Protein AF-A0A8T7GF58-F1 (afdb_monomer)

Nearest PDB structures (foldseek):
  5x11-assembly4_H  TM=7.376E-01  e=1.619E-01  Bacillus spizizenii str. W23
  4eju-assembly1_A  TM=4.875E-01  e=9.370E-02  Staphylococcus epidermidis RP62A
  4zzl-assembly1_A  TM=4.418E-01  e=1.619E-01  Pseudomonas aeruginosa
  4eju-assembly1_B  TM=4.023E-01  e=1.270E-01  Staphylococcus epidermidis RP62A
  2o61-assembly1_A  TM=4.433E-01  e=1.841E+00  Homo sapiens

Structure (mmCIF, N/CA/C/O backbone):
data_AF-A0A8T7GF58-F1
#
_entry.id   AF-A0A8T7GF58-F1
#
loop_
_atom_site.group_PDB
_atom_site.id
_atom_site.type_symbol
_atom_site.label_atom_id
_atom_site.label_alt_id
_atom_site.label_comp_id
_atom_site.label_asym_id
_atom_site.label_entity_id
_atom_site.label_seq_id
_atom_site.pdbx_PDB_ins_code
_atom_site.Cartn_x
_atom_site.Cartn_y
_atom_site.Cartn_z
_atom_site.occupancy
_atom_site.B_iso_or_equiv
_atom_site.auth_seq_id
_atom_site.auth_comp_id
_atom_site.auth_asym_id
_atom_site.auth_atom_id
_atom_site.pdbx_PDB_model_num
ATOM 1 N N . MET A 1 1 ? 9.589 -34.394 9.263 1.00 39.12 1 MET A N 1
ATOM 2 C CA . MET A 1 1 ? 9.020 -33.797 8.039 1.00 39.12 1 MET A CA 1
ATOM 3 C C . MET A 1 1 ? 9.535 -32.373 7.993 1.00 39.12 1 MET A C 1
ATOM 5 O O . MET A 1 1 ? 9.200 -31.601 8.879 1.00 39.12 1 MET A O 1
ATOM 9 N N . ASN A 1 2 ? 10.465 -32.084 7.083 1.00 42.25 2 ASN A N 1
ATOM 10 C CA . ASN A 1 2 ? 11.009 -30.739 6.911 1.00 42.25 2 ASN A CA 1
ATOM 11 C C . ASN A 1 2 ? 9.931 -29.910 6.209 1.00 42.25 2 ASN A C 1
ATOM 13 O O . ASN A 1 2 ? 9.628 -30.179 5.048 1.00 42.25 2 ASN A O 1
ATOM 17 N N . HIS A 1 3 ? 9.329 -28.948 6.906 1.00 44.16 3 HIS A N 1
ATOM 18 C CA . HIS A 1 3 ? 8.578 -27.883 6.251 1.00 44.16 3 HIS A CA 1
ATOM 19 C C . HIS A 1 3 ? 9.612 -27.003 5.546 1.00 44.16 3 HIS A C 1
ATOM 21 O O . HIS A 1 3 ? 10.175 -26.095 6.152 1.00 44.16 3 HIS A O 1
ATOM 27 N N . GLY A 1 4 ? 9.952 -27.349 4.302 1.00 43.56 4 GLY A N 1
ATOM 28 C CA . GLY A 1 4 ? 10.732 -26.463 3.447 1.00 43.56 4 GLY A CA 1
ATOM 29 C C . GLY A 1 4 ? 9.977 -25.145 3.355 1.00 43.56 4 GLY A C 1
ATOM 30 O O . GLY A 1 4 ? 8.802 -25.153 2.992 1.00 43.56 4 GLY A O 1
ATOM 31 N N . ALA A 1 5 ? 10.614 -24.051 3.772 1.00 58.78 5 ALA A N 1
ATOM 32 C CA . ALA A 1 5 ? 10.031 -22.724 3.669 1.00 58.78 5 ALA A CA 1
ATOM 33 C C . ALA A 1 5 ? 9.594 -22.502 2.217 1.00 58.78 5 ALA A C 1
ATOM 35 O O . ALA A 1 5 ? 10.398 -22.666 1.295 1.00 58.78 5 ALA A O 1
ATOM 36 N N . GLU A 1 6 ? 8.312 -22.202 2.014 1.00 53.44 6 GLU A N 1
ATOM 37 C CA . GLU A 1 6 ? 7.808 -21.867 0.689 1.00 53.44 6 GLU A CA 1
ATOM 38 C C . GLU A 1 6 ? 8.578 -20.647 0.160 1.00 53.44 6 GLU A C 1
ATOM 40 O O . GLU A 1 6 ? 8.874 -19.725 0.931 1.00 53.44 6 GLU A O 1
ATOM 45 N N . PRO A 1 7 ? 8.948 -20.629 -1.131 1.00 57.88 7 PRO A N 1
ATOM 46 C CA . PRO A 1 7 ? 9.670 -19.506 -1.704 1.00 57.88 7 PRO A CA 1
ATOM 47 C C . PRO A 1 7 ? 8.849 -18.222 -1.551 1.00 57.88 7 PRO A C 1
ATOM 49 O O . PRO A 1 7 ? 7.690 -18.148 -1.962 1.00 57.88 7 PRO A O 1
ATOM 52 N N . ILE A 1 8 ? 9.463 -17.197 -0.957 1.00 65.00 8 ILE A N 1
ATOM 53 C CA . ILE A 1 8 ? 8.847 -15.877 -0.822 1.00 65.00 8 ILE A CA 1
ATOM 54 C C . ILE A 1 8 ? 8.687 -15.295 -2.229 1.00 65.00 8 ILE A C 1
ATOM 56 O O . ILE A 1 8 ? 9.667 -15.100 -2.945 1.00 65.00 8 ILE A O 1
ATOM 60 N N . THR A 1 9 ? 7.446 -15.024 -2.629 1.00 81.00 9 THR A N 1
ATOM 61 C CA . THR A 1 9 ? 7.154 -14.456 -3.951 1.00 81.00 9 THR A CA 1
ATOM 62 C C . THR A 1 9 ? 7.515 -12.969 -4.008 1.00 81.0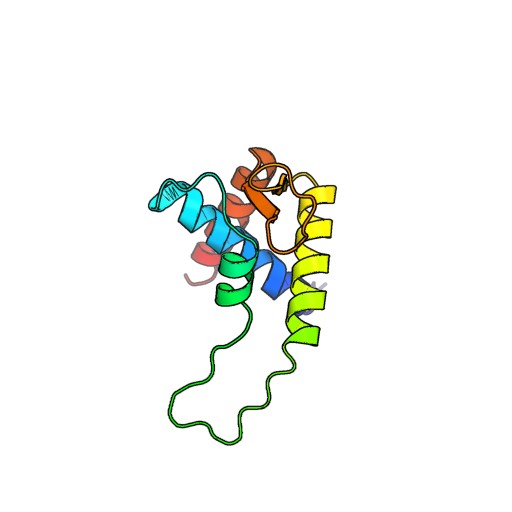0 9 THR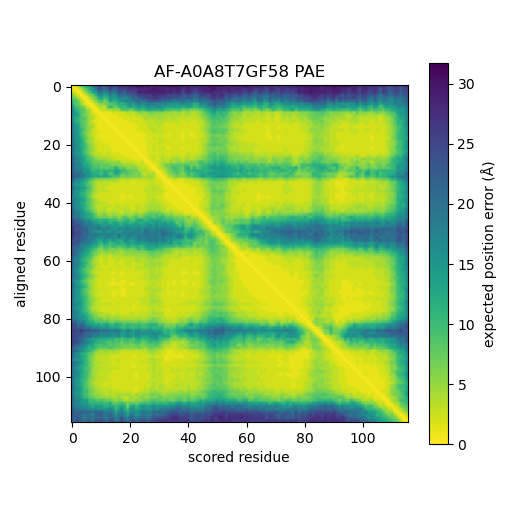 A C 1
ATOM 64 O O . THR A 1 9 ? 7.451 -12.270 -2.992 1.00 81.00 9 THR A O 1
ATOM 67 N N . GLU A 1 10 ? 7.818 -12.442 -5.200 1.00 79.00 10 GLU A N 1
ATOM 68 C CA . GLU A 1 10 ? 8.013 -10.994 -5.413 1.00 79.00 10 GLU A CA 1
ATOM 69 C C . GLU A 1 10 ? 6.817 -10.172 -4.904 1.00 79.00 10 GLU A C 1
ATOM 71 O O . GLU A 1 10 ? 6.994 -9.117 -4.294 1.00 79.00 10 GLU A O 1
ATOM 76 N N . ARG A 1 11 ? 5.595 -10.700 -5.065 1.00 82.75 11 ARG A N 1
ATOM 77 C CA . ARG A 1 11 ? 4.358 -10.099 -4.544 1.00 82.75 11 ARG A CA 1
ATOM 78 C C . ARG A 1 11 ? 4.363 -10.010 -3.017 1.00 82.75 11 ARG A C 1
ATOM 80 O O . ARG A 1 11 ? 3.987 -8.979 -2.464 1.00 82.75 11 ARG A O 1
ATOM 87 N N . THR A 1 12 ? 4.826 -11.050 -2.322 1.00 85.19 12 THR A N 1
ATOM 88 C CA . THR A 1 12 ? 4.955 -11.056 -0.855 1.00 85.19 12 THR A CA 1
ATOM 89 C C . THR A 1 12 ? 5.989 -10.034 -0.379 1.00 85.19 12 THR A C 1
ATOM 91 O O . THR A 1 12 ? 5.732 -9.304 0.579 1.00 85.19 12 THR A O 1
ATOM 94 N N . ILE A 1 13 ? 7.135 -9.936 -1.064 1.00 85.56 13 ILE A N 1
ATOM 95 C CA . ILE A 1 13 ? 8.169 -8.935 -0.757 1.00 85.56 13 ILE A CA 1
ATOM 96 C C . ILE A 1 13 ? 7.597 -7.524 -0.921 1.00 85.56 13 ILE A C 1
ATOM 98 O O . ILE A 1 13 ? 7.733 -6.694 -0.020 1.00 85.56 13 ILE A O 1
ATOM 102 N N . LEU A 1 14 ? 6.910 -7.269 -2.038 1.00 88.94 14 LEU A N 1
ATOM 103 C CA . LEU A 1 14 ? 6.290 -5.980 -2.329 1.00 88.94 14 LEU A CA 1
ATOM 104 C C . LEU A 1 14 ? 5.226 -5.608 -1.288 1.00 88.94 14 LEU A C 1
ATOM 106 O O . LEU A 1 14 ? 5.249 -4.500 -0.755 1.00 88.94 14 LEU A O 1
ATOM 110 N N . THR A 1 15 ? 4.349 -6.550 -0.942 1.00 90.50 15 THR A N 1
ATOM 111 C CA . THR A 1 15 ? 3.306 -6.368 0.079 1.00 90.50 15 THR A CA 1
ATOM 112 C C . THR A 1 15 ? 3.909 -5.965 1.423 1.00 90.50 15 THR A C 1
ATOM 114 O O . THR A 1 15 ? 3.501 -4.969 2.022 1.00 90.50 15 THR A O 1
ATOM 117 N N . ASN A 1 16 ? 4.935 -6.692 1.876 1.00 90.06 16 ASN A N 1
ATOM 118 C C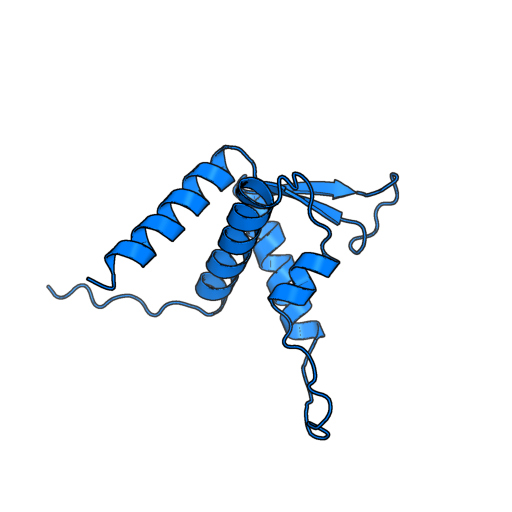A . ASN A 1 16 ? 5.618 -6.391 3.133 1.00 90.06 16 ASN A CA 1
ATOM 119 C C . ASN A 1 16 ? 6.304 -5.022 3.092 1.00 90.06 16 ASN A C 1
ATOM 121 O O . ASN A 1 16 ? 6.248 -4.279 4.072 1.00 90.06 16 ASN A O 1
ATOM 125 N N . LYS A 1 17 ? 6.935 -4.671 1.964 1.00 90.75 17 LYS A N 1
ATOM 126 C CA . LYS A 1 17 ? 7.595 -3.374 1.780 1.00 90.75 17 LYS A CA 1
ATOM 127 C C . LYS A 1 17 ? 6.592 -2.218 1.837 1.00 90.75 17 LYS A C 1
ATOM 129 O O . LYS A 1 17 ? 6.847 -1.238 2.531 1.00 90.75 17 LYS A O 1
ATOM 134 N N . ILE A 1 18 ? 5.447 -2.342 1.165 1.00 92.25 18 ILE A N 1
ATOM 135 C CA . ILE A 1 18 ? 4.376 -1.336 1.197 1.00 92.25 18 ILE A CA 1
ATOM 136 C C . ILE A 1 18 ? 3.852 -1.164 2.628 1.00 92.25 18 ILE A C 1
ATOM 138 O O . ILE A 1 18 ? 3.887 -0.054 3.155 1.00 92.25 18 ILE A O 1
ATOM 142 N N . LEU A 1 19 ? 3.444 -2.249 3.295 1.00 91.69 19 LEU A N 1
ATOM 143 C CA . LEU A 1 19 ? 2.881 -2.186 4.650 1.00 91.69 19 LEU A CA 1
ATOM 144 C C . LEU A 1 19 ? 3.855 -1.615 5.688 1.00 91.69 19 LEU A C 1
ATOM 146 O O . LEU A 1 19 ? 3.439 -0.874 6.575 1.00 91.69 19 LEU A O 1
ATOM 150 N N . ARG A 1 20 ? 5.150 -1.922 5.571 1.00 90.62 20 ARG A N 1
ATOM 151 C CA . ARG A 1 20 ? 6.188 -1.353 6.441 1.00 90.62 20 ARG A CA 1
ATOM 152 C C . ARG A 1 20 ? 6.359 0.145 6.248 1.00 90.62 20 ARG A C 1
ATOM 154 O O . ARG A 1 20 ? 6.436 0.869 7.235 1.00 90.62 20 ARG A O 1
ATOM 161 N N . ASN A 1 21 ? 6.385 0.616 5.003 1.00 92.31 21 ASN A N 1
ATOM 162 C CA . ASN A 1 21 ? 6.471 2.050 4.741 1.00 92.31 21 ASN A CA 1
ATOM 163 C C . ASN A 1 21 ? 5.231 2.782 5.258 1.00 92.31 21 ASN A C 1
ATOM 165 O O . ASN A 1 21 ? 5.371 3.818 5.899 1.00 92.31 21 ASN A O 1
ATOM 169 N N . PHE A 1 22 ? 4.038 2.215 5.069 1.00 91.94 22 PHE A N 1
ATOM 170 C CA . PHE A 1 22 ? 2.821 2.735 5.689 1.00 91.94 22 PHE A CA 1
ATOM 171 C C . PHE A 1 22 ? 2.936 2.806 7.216 1.00 91.94 22 PHE A C 1
ATOM 173 O O . PHE A 1 22 ? 2.681 3.856 7.797 1.00 91.94 22 PHE A O 1
ATOM 180 N N . LEU A 1 23 ? 3.368 1.720 7.868 1.00 89.94 23 LEU A N 1
ATOM 181 C CA . LEU A 1 23 ? 3.555 1.686 9.320 1.00 89.94 23 LEU A CA 1
ATOM 182 C C . LEU A 1 23 ? 4.516 2.787 9.778 1.00 89.94 23 LEU A C 1
ATOM 184 O O . LEU A 1 23 ? 4.189 3.538 10.695 1.00 89.94 23 LEU A O 1
ATOM 188 N N . TYR A 1 24 ? 5.669 2.916 9.122 1.00 88.44 24 TYR A N 1
ATOM 189 C CA . TYR A 1 24 ? 6.664 3.934 9.441 1.00 88.44 24 TYR A CA 1
ATOM 190 C C . TYR A 1 24 ? 6.100 5.349 9.263 1.00 88.44 24 TYR A C 1
ATOM 192 O O . TYR A 1 24 ? 6.149 6.154 10.189 1.00 88.44 24 TYR A O 1
ATOM 200 N N . LYS A 1 25 ? 5.482 5.643 8.114 1.00 86.94 25 LYS A N 1
ATOM 201 C CA . LYS A 1 25 ? 4.913 6.966 7.824 1.00 86.94 25 LYS A CA 1
ATOM 202 C C . LYS A 1 25 ? 3.784 7.350 8.775 1.00 86.94 25 LYS A C 1
ATOM 204 O O . LYS A 1 25 ? 3.707 8.500 9.195 1.00 86.94 25 LYS A O 1
ATOM 209 N N . THR A 1 26 ? 2.942 6.401 9.167 1.00 82.25 26 THR A N 1
ATOM 210 C CA . THR A 1 26 ? 1.838 6.681 10.089 1.00 82.25 26 THR A CA 1
ATOM 211 C C . THR A 1 26 ? 2.285 6.784 11.545 1.00 82.25 26 THR A C 1
ATOM 213 O O . THR A 1 26 ? 1.763 7.623 12.274 1.00 82.25 26 THR A O 1
ATOM 216 N N . THR A 1 27 ? 3.243 5.967 11.990 1.00 80.75 27 THR A N 1
ATOM 217 C CA . THR A 1 27 ? 3.646 5.922 13.411 1.00 80.75 27 THR A CA 1
ATOM 218 C C . THR A 1 27 ? 4.775 6.883 13.766 1.00 80.75 27 THR A C 1
ATOM 220 O O . THR A 1 27 ? 4.790 7.394 14.883 1.00 80.75 27 THR A O 1
ATOM 223 N N . ILE A 1 28 ? 5.699 7.138 12.836 1.00 75.69 28 ILE A N 1
ATOM 224 C CA . ILE A 1 28 ? 6.864 8.005 13.048 1.00 75.69 28 ILE A CA 1
ATOM 225 C C . ILE A 1 28 ? 6.595 9.409 12.513 1.00 75.69 28 ILE A C 1
ATOM 227 O O . ILE A 1 28 ? 6.726 10.377 13.258 1.00 75.69 28 ILE A O 1
ATOM 231 N N . ASP A 1 29 ? 6.158 9.521 11.255 1.00 76.31 29 ASP A N 1
ATOM 232 C CA . ASP A 1 29 ? 5.943 10.828 10.611 1.00 76.31 29 ASP A CA 1
ATOM 233 C C . ASP A 1 29 ? 4.547 11.412 10.908 1.00 76.31 29 ASP A C 1
ATOM 235 O O . ASP A 1 29 ? 4.266 12.560 10.568 1.00 76.31 29 ASP A O 1
ATOM 239 N N . GLY A 1 30 ? 3.655 10.635 11.539 1.00 74.75 30 GLY A N 1
ATOM 240 C CA . GLY A 1 30 ? 2.290 11.054 11.875 1.00 74.75 30 GLY A CA 1
ATOM 241 C C . GLY A 1 30 ? 1.368 11.242 10.663 1.00 74.75 30 GLY A C 1
ATOM 242 O O . GLY A 1 30 ? 0.306 11.852 10.792 1.00 74.75 30 GLY A O 1
ATOM 243 N N . LEU A 1 31 ? 1.754 10.736 9.487 1.00 77.88 31 LEU A N 1
ATOM 244 C CA . LEU A 1 31 ? 0.977 10.865 8.255 1.00 77.88 31 LEU A CA 1
ATOM 245 C C . LEU A 1 31 ? -0.153 9.831 8.214 1.00 77.88 31 LEU A C 1
ATOM 247 O O . LEU A 1 31 ? 0.078 8.619 8.206 1.00 77.88 31 LEU A O 1
ATOM 251 N N . SER A 1 32 ? -1.394 10.311 8.163 1.00 78.25 32 SER A N 1
ATOM 252 C CA . SER A 1 32 ? -2.587 9.460 8.089 1.00 78.25 32 SER A CA 1
ATOM 253 C C . SER A 1 32 ? -2.977 9.074 6.663 1.00 78.25 32 SER A C 1
ATOM 255 O O . SER A 1 32 ? -3.597 8.031 6.483 1.00 78.25 32 SER A O 1
ATOM 257 N N . ASN A 1 33 ? -2.598 9.881 5.669 1.00 89.06 33 ASN A N 1
ATOM 258 C CA . ASN A 1 33 ? -2.925 9.690 4.259 1.00 89.06 33 ASN A CA 1
ATOM 259 C C . ASN A 1 33 ? -1.653 9.795 3.414 1.00 89.06 33 ASN A C 1
ATOM 261 O O . ASN A 1 33 ? -0.836 10.688 3.639 1.00 89.06 33 ASN A O 1
ATOM 265 N N . ILE A 1 34 ? -1.492 8.883 2.459 1.00 91.44 34 ILE A N 1
ATOM 266 C CA . ILE A 1 34 ? -0.299 8.752 1.621 1.00 91.44 34 ILE A CA 1
ATOM 267 C C . ILE A 1 34 ? -0.732 8.683 0.162 1.00 91.44 34 ILE A C 1
ATOM 269 O O . ILE A 1 34 ? -1.544 7.836 -0.209 1.00 91.44 34 ILE A O 1
ATOM 273 N N . GLU A 1 35 ? -0.177 9.564 -0.660 1.00 91.81 35 GLU A N 1
ATOM 274 C CA . GLU A 1 35 ? -0.467 9.614 -2.092 1.00 91.81 35 GLU A CA 1
ATOM 275 C C . GLU A 1 35 ? 0.120 8.407 -2.825 1.00 91.81 35 GLU A C 1
ATOM 277 O O . GLU A 1 35 ? 1.240 7.966 -2.543 1.00 91.81 35 GLU A O 1
ATOM 282 N N . ILE A 1 36 ? -0.589 7.914 -3.841 1.00 91.12 36 ILE A N 1
ATOM 283 C CA . ILE A 1 36 ? -0.106 6.811 -4.678 1.00 91.12 36 ILE A CA 1
ATOM 284 C C . ILE A 1 36 ? 1.268 7.096 -5.298 1.00 91.12 36 ILE A C 1
ATOM 286 O O . ILE A 1 36 ? 2.103 6.197 -5.379 1.00 91.12 36 ILE A O 1
ATOM 290 N N . ASN A 1 37 ? 1.556 8.349 -5.657 1.00 89.00 37 ASN A N 1
ATOM 291 C CA . ASN A 1 37 ? 2.854 8.739 -6.207 1.00 89.00 37 ASN A CA 1
ATOM 292 C C . ASN A 1 37 ? 3.989 8.580 -5.184 1.00 89.00 37 ASN A C 1
ATOM 294 O O . ASN A 1 37 ? 5.075 8.123 -5.539 1.00 89.00 37 ASN A O 1
ATOM 298 N N . GLN A 1 38 ? 3.730 8.837 -3.898 1.00 90.06 38 GLN A N 1
ATOM 299 C CA . GLN A 1 38 ? 4.699 8.559 -2.834 1.00 90.06 38 GLN A CA 1
ATOM 300 C C . GLN A 1 38 ? 4.938 7.052 -2.678 1.00 90.06 38 GLN A C 1
ATOM 302 O O . GLN A 1 38 ? 6.080 6.624 -2.510 1.00 90.06 38 GLN A O 1
ATOM 307 N N . ILE A 1 39 ? 3.886 6.235 -2.798 1.00 91.75 39 ILE A N 1
ATOM 308 C CA . ILE A 1 39 ? 4.001 4.769 -2.755 1.00 91.75 39 ILE A CA 1
ATOM 309 C C . ILE A 1 39 ? 4.832 4.266 -3.942 1.00 91.75 39 ILE A C 1
ATOM 311 O O . ILE A 1 39 ? 5.744 3.457 -3.753 1.00 91.75 39 ILE A O 1
ATOM 315 N N . LYS A 1 40 ? 4.572 4.779 -5.154 1.00 90.31 40 LYS A N 1
ATOM 316 C CA . LYS A 1 40 ? 5.348 4.471 -6.366 1.00 90.31 40 LYS A CA 1
ATOM 317 C C . LYS A 1 40 ? 6.838 4.751 -6.147 1.00 90.31 40 LYS A C 1
ATOM 319 O O . LYS A 1 40 ? 7.657 3.879 -6.431 1.00 90.31 40 LYS A O 1
ATOM 324 N N . MET A 1 41 ? 7.192 5.890 -5.549 1.00 88.75 41 MET A N 1
ATOM 325 C CA . MET A 1 41 ? 8.590 6.249 -5.256 1.00 88.75 41 MET A CA 1
ATOM 326 C C . MET A 1 41 ? 9.309 5.277 -4.309 1.00 88.75 41 MET A C 1
ATOM 328 O O . MET A 1 41 ? 10.529 5.149 -4.378 1.00 88.75 41 MET A O 1
ATOM 332 N N . TRP A 1 42 ? 8.598 4.569 -3.428 1.00 89.06 42 TRP A N 1
ATOM 333 C CA . TRP A 1 42 ? 9.232 3.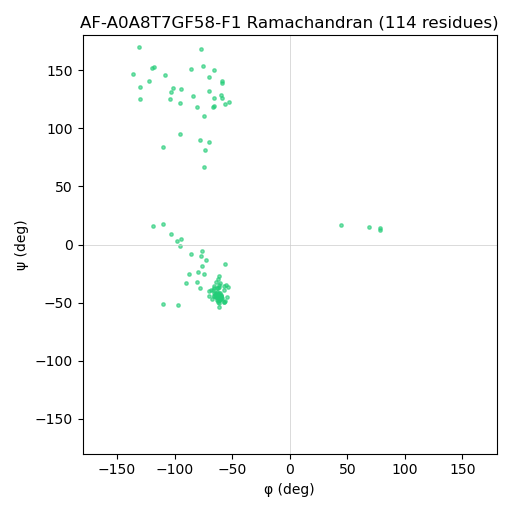580 -2.548 1.00 89.06 42 TRP A CA 1
ATOM 334 C C . TRP A 1 42 ? 9.632 2.300 -3.274 1.00 89.06 42 TRP A C 1
ATOM 336 O O . TRP A 1 42 ? 10.500 1.558 -2.800 1.00 89.06 42 TRP A O 1
ATOM 346 N N . ILE A 1 43 ? 8.946 1.990 -4.371 1.00 88.00 43 ILE A N 1
ATOM 347 C CA . ILE A 1 43 ? 8.998 0.686 -5.025 1.00 88.00 43 ILE A CA 1
ATOM 348 C C . ILE A 1 43 ? 9.725 0.767 -6.356 1.00 88.00 43 ILE A C 1
ATOM 350 O O . ILE A 1 43 ? 10.636 -0.030 -6.578 1.00 88.00 43 ILE A O 1
ATOM 354 N N . ILE A 1 44 ? 9.323 1.707 -7.213 1.00 84.75 44 ILE A N 1
ATOM 355 C CA . ILE A 1 44 ? 9.928 1.918 -8.522 1.00 84.75 44 ILE A CA 1
ATOM 356 C C . ILE A 1 44 ? 11.350 2.403 -8.267 1.00 84.75 44 ILE A C 1
ATOM 358 O O . ILE A 1 44 ? 11.528 3.438 -7.611 1.00 84.75 44 ILE A O 1
ATOM 362 N N . PRO A 1 45 ? 12.372 1.661 -8.715 1.00 81.06 45 PRO A N 1
ATOM 363 C CA . PRO A 1 45 ? 13.726 2.101 -8.475 1.00 81.06 45 PRO A CA 1
ATOM 364 C C . PRO A 1 45 ? 13.989 3.409 -9.237 1.00 81.06 45 PRO A C 1
ATOM 366 O O . PRO A 1 45 ? 13.326 3.737 -10.216 1.00 81.06 45 PRO A O 1
ATOM 369 N N . GLN A 1 46 ? 14.869 4.242 -8.699 1.00 77.06 46 GLN A N 1
ATOM 370 C CA . GLN A 1 46 ? 15.072 5.597 -9.207 1.00 77.06 46 GLN A CA 1
ATOM 371 C C . GLN A 1 46 ? 16.330 5.614 -10.069 1.00 77.06 46 GLN A C 1
ATOM 373 O O . GLN A 1 46 ? 17.351 5.043 -9.680 1.00 77.06 46 GLN A O 1
ATOM 378 N N . LYS A 1 47 ? 16.261 6.257 -11.241 1.00 70.88 47 LYS A N 1
ATOM 379 C CA . LYS A 1 47 ? 17.432 6.417 -12.109 1.00 70.88 47 LYS A CA 1
ATOM 380 C C . LYS A 1 47 ? 18.514 7.182 -11.343 1.00 70.88 47 LYS A C 1
ATOM 382 O O . LYS A 1 47 ? 18.243 8.249 -10.798 1.00 70.88 47 LYS A O 1
ATOM 387 N N . THR A 1 48 ? 19.730 6.645 -11.307 1.00 72.56 48 THR A N 1
ATOM 388 C CA . THR A 1 48 ? 20.884 7.382 -10.775 1.00 72.56 48 THR A CA 1
ATOM 389 C C . THR A 1 48 ? 21.489 8.254 -11.875 1.00 72.56 48 THR A C 1
ATOM 391 O O . THR A 1 48 ? 21.395 7.913 -13.054 1.00 72.56 48 THR A O 1
ATOM 394 N N . GLU A 1 49 ? 22.103 9.383 -11.509 1.00 66.38 49 GLU A N 1
ATOM 395 C CA . GLU A 1 49 ? 22.607 10.395 -12.459 1.00 66.38 49 GLU A CA 1
ATOM 396 C C . GLU A 1 49 ? 23.607 9.854 -13.502 1.00 66.38 49 GLU A C 1
ATOM 398 O O . GLU A 1 49 ? 23.808 10.499 -14.523 1.00 66.38 49 GLU A O 1
ATOM 403 N N . ASN A 1 50 ? 24.191 8.668 -13.281 1.00 66.25 50 ASN A N 1
ATOM 404 C CA . ASN A 1 50 ? 25.241 8.085 -14.123 1.00 66.25 50 ASN A CA 1
ATOM 405 C C . ASN A 1 50 ? 24.865 6.740 -14.776 1.00 66.25 50 ASN A C 1
ATOM 407 O O . ASN A 1 50 ? 25.760 6.019 -15.217 1.00 66.25 50 ASN A O 1
ATOM 411 N N . ASP A 1 51 ? 23.583 6.364 -14.818 1.00 70.88 51 ASP A N 1
ATOM 412 C CA . ASP A 1 51 ? 23.155 5.111 -15.458 1.00 70.88 51 ASP A CA 1
ATOM 413 C C . ASP A 1 51 ? 22.375 5.375 -16.750 1.00 70.88 51 ASP A C 1
ATOM 415 O O . ASP A 1 51 ? 21.145 5.434 -16.780 1.00 70.88 51 ASP A O 1
ATOM 419 N N . ASP A 1 52 ? 23.115 5.560 -17.841 1.00 64.56 52 ASP A N 1
ATOM 420 C CA . ASP A 1 52 ? 22.552 5.806 -19.173 1.00 64.56 52 ASP A CA 1
ATOM 421 C C . ASP A 1 52 ? 21.918 4.556 -19.803 1.00 64.56 52 ASP A C 1
ATOM 423 O O . ASP A 1 52 ? 21.161 4.674 -20.765 1.00 64.56 52 ASP A O 1
ATOM 427 N N . SER A 1 53 ? 22.172 3.370 -19.240 1.00 68.75 53 SER A N 1
ATOM 428 C CA . SER A 1 53 ? 21.595 2.087 -19.669 1.00 68.75 53 SER A CA 1
ATOM 429 C C . SER A 1 53 ? 20.341 1.678 -18.892 1.00 68.75 53 SER A C 1
ATOM 431 O O . SER A 1 53 ? 19.821 0.577 -19.076 1.00 68.75 53 SER A O 1
ATOM 433 N N . TYR A 1 54 ? 19.863 2.548 -18.004 1.00 63.12 54 TYR A N 1
ATOM 434 C CA . TYR A 1 54 ? 18.807 2.219 -17.063 1.00 63.12 54 TYR A CA 1
ATOM 435 C C . TYR A 1 54 ? 17.413 2.235 -17.700 1.00 63.12 54 TYR A C 1
ATOM 437 O O . TYR A 1 54 ? 16.718 3.254 -17.701 1.00 63.12 54 TYR A O 1
ATOM 445 N N . GLU A 1 55 ? 16.983 1.088 -18.222 1.00 68.94 55 GLU A N 1
ATOM 446 C CA . GLU A 1 55 ? 15.611 0.864 -18.683 1.00 68.94 55 GLU A CA 1
ATOM 447 C C . GLU A 1 55 ? 14.781 0.190 -17.583 1.00 68.94 55 GLU A C 1
ATOM 449 O O . GLU A 1 55 ? 14.766 -1.033 -17.432 1.00 68.94 55 GLU A O 1
ATOM 454 N N . ILE A 1 56 ? 14.057 0.991 -16.798 1.00 74.50 56 ILE A N 1
ATOM 455 C CA . ILE A 1 56 ? 12.996 0.463 -15.935 1.00 74.50 56 ILE A CA 1
ATOM 456 C C . ILE A 1 56 ? 11.732 0.323 -16.767 1.00 74.50 56 ILE A C 1
ATOM 458 O O . ILE A 1 56 ? 11.227 1.294 -17.328 1.00 74.50 56 ILE A O 1
ATOM 462 N N . ASN A 1 57 ? 11.137 -0.865 -16.732 1.00 81.56 57 ASN A N 1
ATOM 463 C CA . ASN A 1 57 ? 9.742 -1.031 -17.113 1.00 81.56 57 ASN A CA 1
ATOM 464 C C . ASN A 1 57 ? 8.827 -0.461 -16.011 1.00 81.56 57 ASN A C 1
ATOM 466 O O . ASN A 1 57 ? 8.348 -1.195 -15.147 1.00 81.56 57 ASN A O 1
ATOM 470 N N . SER A 1 58 ? 8.627 0.861 -15.998 1.00 79.31 58 SER A N 1
ATOM 471 C CA . SER A 1 58 ? 7.791 1.541 -14.995 1.00 79.31 58 SER A CA 1
ATOM 472 C C . SER A 1 58 ? 6.366 0.984 -14.971 1.00 79.31 58 SER A C 1
ATOM 474 O O . SER A 1 58 ? 5.826 0.742 -13.895 1.00 79.31 58 SER A O 1
ATOM 476 N N . GLY A 1 59 ? 5.804 0.667 -16.143 1.00 84.69 59 GLY A N 1
ATOM 477 C CA . GLY A 1 59 ? 4.466 0.086 -16.274 1.00 84.69 59 GLY A CA 1
ATOM 478 C C . GLY A 1 59 ? 4.314 -1.274 -15.582 1.00 84.69 59 GLY A C 1
ATOM 479 O O . GLY A 1 59 ? 3.264 -1.553 -15.001 1.00 84.69 59 GLY A O 1
ATOM 480 N N . TYR A 1 60 ? 5.361 -2.107 -15.575 1.00 86.25 60 TYR A N 1
ATOM 481 C CA . TYR A 1 60 ? 5.363 -3.365 -14.819 1.00 86.25 60 TYR A CA 1
ATOM 482 C C . TYR A 1 60 ? 5.219 -3.114 -13.313 1.00 86.25 60 TYR A C 1
ATOM 484 O O . TYR A 1 60 ? 4.340 -3.694 -12.670 1.00 86.25 60 TYR A O 1
ATOM 492 N N . TYR A 1 61 ? 6.033 -2.212 -12.758 1.00 86.94 61 TYR A N 1
ATOM 493 C CA . TYR A 1 61 ? 5.969 -1.884 -11.335 1.00 86.94 61 TYR A CA 1
ATOM 494 C C . TYR A 1 61 ? 4.653 -1.208 -10.961 1.00 86.94 61 TYR A C 1
ATOM 496 O O . TYR A 1 61 ? 4.064 -1.569 -9.948 1.00 86.94 61 TYR A O 1
ATOM 504 N N . GLU A 1 62 ? 4.156 -0.278 -11.776 1.00 88.81 62 GLU A N 1
ATOM 505 C CA . GLU A 1 62 ? 2.861 0.366 -11.546 1.00 88.81 62 GLU A CA 1
ATOM 506 C C . GLU A 1 62 ? 1.721 -0.653 -11.517 1.00 88.81 62 GLU A C 1
ATOM 508 O O . GLU A 1 62 ? 0.901 -0.631 -10.600 1.00 88.81 62 GLU A O 1
ATOM 513 N N . SER A 1 63 ? 1.704 -1.602 -12.459 1.00 89.75 63 SER A N 1
ATOM 514 C CA . SER A 1 63 ? 0.708 -2.677 -12.468 1.00 89.75 63 SER A CA 1
ATOM 515 C C . SER A 1 63 ? 0.778 -3.531 -11.201 1.00 89.75 63 SER A C 1
ATOM 517 O O . SER A 1 63 ? -0.255 -3.809 -10.589 1.00 89.75 63 SER A O 1
ATOM 519 N N . MET A 1 64 ? 1.981 -3.917 -10.766 1.00 90.12 64 MET A N 1
ATOM 520 C CA . MET A 1 64 ? 2.159 -4.685 -9.532 1.00 90.12 64 MET A CA 1
ATOM 521 C C . MET A 1 64 ? 1.737 -3.907 -8.284 1.00 90.12 64 MET A C 1
ATOM 523 O O . MET A 1 64 ? 1.085 -4.472 -7.409 1.00 90.12 64 MET A O 1
ATOM 527 N N . ILE A 1 65 ? 2.102 -2.628 -8.192 1.00 91.75 65 ILE A N 1
ATOM 528 C CA . ILE A 1 65 ? 1.752 -1.765 -7.059 1.00 91.75 65 ILE A CA 1
ATOM 529 C C . ILE A 1 65 ? 0.236 -1.627 -6.973 1.00 91.75 65 ILE A C 1
ATOM 531 O O . ILE A 1 65 ? -0.319 -1.858 -5.904 1.00 91.75 65 ILE A O 1
ATOM 535 N N . ASN A 1 66 ? -0.434 -1.340 -8.091 1.00 92.00 66 ASN A N 1
ATOM 536 C CA . ASN A 1 66 ? -1.891 -1.231 -8.134 1.00 92.00 66 ASN A CA 1
ATOM 537 C C . ASN A 1 66 ? -2.568 -2.532 -7.689 1.00 92.00 66 ASN A C 1
ATOM 539 O O . ASN A 1 66 ? -3.435 -2.494 -6.824 1.00 92.00 66 ASN A O 1
ATOM 543 N N . GLN A 1 67 ? -2.114 -3.686 -8.190 1.00 92.44 67 GLN A N 1
ATOM 544 C CA . GLN A 1 67 ? -2.654 -4.983 -7.768 1.00 92.44 67 GLN A CA 1
ATOM 545 C C . GLN A 1 67 ? -2.493 -5.223 -6.263 1.00 92.44 67 GLN A C 1
ATOM 547 O O . GLN A 1 67 ? -3.431 -5.672 -5.611 1.00 92.44 67 GLN A O 1
ATOM 552 N N . VAL A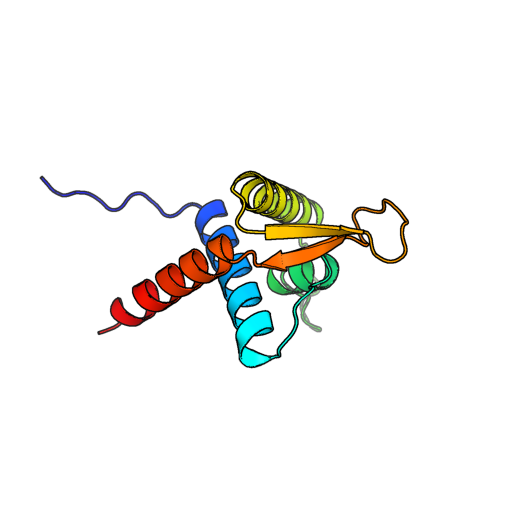 1 68 ? -1.320 -4.924 -5.698 1.00 94.25 68 VAL A N 1
ATOM 553 C CA . VAL A 1 68 ? -1.078 -5.113 -4.260 1.00 94.25 68 VAL A CA 1
ATOM 554 C C . VAL A 1 68 ? -1.907 -4.137 -3.426 1.00 94.25 68 VAL A C 1
ATOM 556 O O . VAL A 1 68 ? -2.437 -4.527 -2.389 1.00 94.25 68 VAL A O 1
ATOM 559 N N . LEU A 1 69 ? -2.050 -2.884 -3.858 1.00 94.81 69 LEU A N 1
ATOM 560 C CA . LEU A 1 69 ? -2.897 -1.911 -3.169 1.00 94.81 69 LEU A CA 1
ATOM 561 C C . LEU A 1 69 ? -4.366 -2.347 -3.189 1.00 94.81 69 LEU A C 1
ATOM 563 O O . LEU A 1 69 ? -5.000 -2.338 -2.136 1.00 94.81 69 LEU A O 1
ATOM 567 N N . ASP A 1 70 ? -4.871 -2.819 -4.329 1.00 94.31 70 ASP A N 1
ATOM 568 C CA . ASP A 1 70 ? -6.230 -3.352 -4.444 1.00 94.31 70 ASP A CA 1
ATOM 569 C C . ASP A 1 70 ? -6.430 -4.587 -3.553 1.00 94.31 70 ASP A C 1
ATOM 571 O O . ASP A 1 70 ? -7.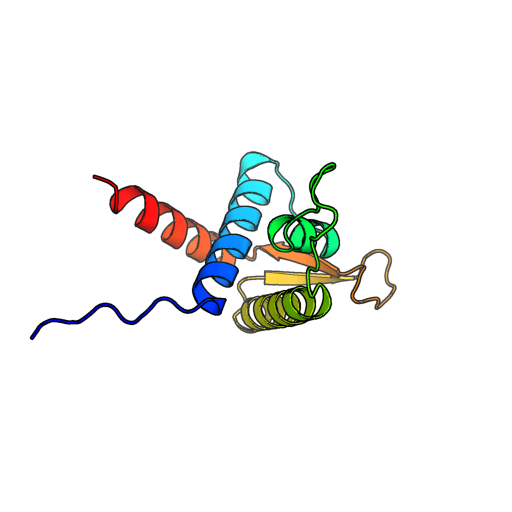431 -4.688 -2.845 1.00 94.31 70 ASP A O 1
ATOM 575 N N . GLU A 1 71 ? -5.475 -5.522 -3.524 1.00 94.62 71 GLU A N 1
ATOM 576 C CA . GLU A 1 71 ? -5.508 -6.689 -2.631 1.00 94.62 71 GLU A CA 1
ATOM 577 C C . GLU A 1 71 ? -5.543 -6.277 -1.154 1.00 94.62 71 GLU A C 1
ATOM 579 O O . GLU A 1 71 ? -6.365 -6.779 -0.385 1.00 94.62 71 GLU A O 1
ATOM 584 N N . LEU A 1 72 ? -4.683 -5.338 -0.752 1.00 95.31 72 LEU A N 1
ATOM 585 C CA . LEU A 1 72 ? -4.617 -4.831 0.617 1.00 95.31 72 LEU A CA 1
ATOM 586 C C . LEU A 1 72 ? -5.889 -4.069 1.013 1.00 95.31 72 LEU A C 1
ATOM 588 O O . LEU A 1 72 ? -6.338 -4.186 2.157 1.00 95.31 72 LEU A O 1
ATOM 592 N N . THR A 1 73 ? -6.488 -3.314 0.092 1.00 95.75 73 THR A N 1
ATOM 593 C CA . THR A 1 73 ? -7.772 -2.639 0.306 1.00 95.75 73 THR A CA 1
ATOM 594 C C . THR A 1 73 ? -8.914 -3.644 0.424 1.00 95.75 73 THR A C 1
ATOM 596 O O . THR A 1 73 ? -9.681 -3.578 1.383 1.00 95.75 73 THR A O 1
ATOM 599 N N . ASN A 1 74 ? -8.995 -4.625 -0.476 1.00 95.94 74 ASN A N 1
ATOM 600 C CA . ASN A 1 74 ? -10.026 -5.668 -0.443 1.00 95.94 74 ASN A CA 1
ATOM 601 C C . ASN A 1 74 ? -9.919 -6.559 0.804 1.00 95.94 74 ASN A C 1
ATOM 603 O O . ASN A 1 74 ? -10.933 -7.005 1.338 1.00 95.94 74 ASN A O 1
ATOM 607 N N . ALA A 1 75 ? -8.703 -6.780 1.309 1.00 94.62 75 ALA A N 1
ATOM 608 C CA . ALA A 1 75 ? -8.459 -7.468 2.575 1.00 94.62 75 ALA A CA 1
ATOM 609 C C . ALA A 1 75 ? -8.743 -6.593 3.816 1.00 94.62 75 ALA A C 1
ATOM 611 O O . ALA A 1 75 ? -8.672 -7.078 4.946 1.00 94.62 75 ALA A O 1
ATOM 612 N N . GLY A 1 76 ? -9.061 -5.307 3.630 1.00 95.62 76 GLY A N 1
ATOM 613 C CA . GLY A 1 76 ? -9.387 -4.366 4.700 1.00 95.62 76 GLY A CA 1
ATOM 614 C C . GLY A 1 76 ? -8.177 -3.821 5.460 1.00 95.62 76 GLY A C 1
ATOM 615 O O . GLY A 1 76 ? -8.348 -3.243 6.534 1.00 95.62 76 GLY A O 1
ATOM 616 N N . TYR A 1 77 ? -6.956 -3.992 4.947 1.00 95.06 77 TYR A N 1
ATOM 617 C CA . TYR A 1 77 ? -5.738 -3.445 5.555 1.00 95.06 77 TYR A CA 1
ATOM 618 C C . TYR A 1 77 ? -5.524 -1.970 5.215 1.00 95.06 77 TYR A C 1
ATOM 620 O O . TYR A 1 77 ? -5.002 -1.221 6.042 1.00 95.06 77 TYR A O 1
ATOM 628 N N . LEU A 1 78 ? -5.958 -1.552 4.026 1.00 95.38 78 LEU A N 1
ATOM 629 C CA . LEU A 1 78 ? -5.903 -0.168 3.565 1.00 95.38 78 LEU A CA 1
ATOM 630 C C . LEU A 1 78 ? -7.305 0.365 3.261 1.00 95.38 78 LEU A C 1
ATOM 632 O O . LEU A 1 78 ? -8.194 -0.380 2.860 1.00 95.38 78 LEU A O 1
ATOM 636 N N . HIS A 1 79 ? -7.477 1.673 3.397 1.00 94.31 79 HIS A N 1
ATOM 637 C CA . HIS A 1 79 ? -8.610 2.418 2.853 1.00 94.31 79 HIS A CA 1
ATOM 638 C C . HIS A 1 79 ? -8.061 3.511 1.937 1.00 94.31 79 HIS A C 1
ATOM 640 O O . HIS A 1 79 ? -7.046 4.119 2.281 1.00 94.31 79 HIS A O 1
ATOM 646 N N . TYR A 1 80 ? -8.714 3.763 0.801 1.00 92.75 80 TYR A N 1
ATOM 647 C CA . TYR A 1 80 ? -8.397 4.902 -0.051 1.00 92.75 80 TYR A CA 1
ATOM 648 C C . TYR A 1 80 ? -9.570 5.871 -0.184 1.00 92.75 80 TYR A C 1
ATOM 650 O O . TYR A 1 80 ? -10.733 5.482 -0.103 1.00 92.75 80 TYR A O 1
ATOM 658 N N . ASN A 1 81 ? -9.243 7.131 -0.434 1.00 89.50 81 ASN A N 1
ATOM 659 C CA . ASN A 1 81 ? -10.159 8.137 -0.949 1.00 89.50 81 ASN A CA 1
ATOM 660 C C . ASN A 1 81 ? -9.500 8.858 -2.134 1.00 89.50 81 ASN A C 1
ATOM 662 O O . ASN A 1 81 ? -8.318 8.648 -2.414 1.00 89.50 81 ASN A O 1
ATOM 666 N N . PHE A 1 82 ? -10.277 9.661 -2.850 1.00 85.44 82 PHE A N 1
ATOM 667 C CA . PHE A 1 82 ? -9.762 10.522 -3.906 1.00 85.44 82 PHE A CA 1
ATOM 668 C C . PHE A 1 82 ? -9.489 11.917 -3.338 1.00 85.44 82 PHE A C 1
ATOM 670 O O . PHE A 1 82 ? -10.336 12.457 -2.615 1.00 85.44 82 PHE A O 1
ATOM 677 N N . GLY A 1 83 ? -8.323 12.484 -3.653 1.00 69.75 83 GLY A N 1
ATOM 678 C CA . GLY A 1 83 ? -8.027 13.893 -3.394 1.00 69.75 83 GLY A CA 1
ATOM 679 C C . GLY A 1 83 ? -9.035 14.802 -4.103 1.00 69.75 83 GLY A C 1
ATOM 680 O O . GLY A 1 83 ? -9.507 14.472 -5.184 1.00 69.75 83 GLY A O 1
ATOM 681 N N . ASP A 1 84 ? -9.445 15.891 -3.445 1.00 71.69 84 ASP A N 1
ATOM 682 C CA . ASP A 1 84 ? -10.311 16.971 -3.960 1.00 71.69 84 ASP A CA 1
ATOM 683 C C . ASP A 1 84 ? -11.576 16.575 -4.767 1.00 71.69 84 ASP A C 1
ATOM 685 O O . ASP A 1 84 ? -12.217 17.416 -5.398 1.00 71.69 84 ASP A O 1
ATOM 689 N N . GLY A 1 85 ? -12.019 15.316 -4.673 1.00 59.53 85 GLY A N 1
ATOM 690 C CA . GLY A 1 85 ? -13.240 14.809 -5.298 1.00 59.53 85 GLY A CA 1
ATOM 691 C C . GLY A 1 85 ? -13.139 14.493 -6.793 1.00 59.53 85 GLY A C 1
ATOM 692 O O . GLY A 1 85 ? -14.182 14.274 -7.413 1.00 59.53 85 GLY A O 1
ATOM 693 N N . ILE A 1 86 ? -11.939 14.451 -7.379 1.00 69.19 86 ILE A N 1
ATOM 694 C CA . ILE A 1 86 ? -11.743 13.994 -8.760 1.00 69.19 86 ILE A CA 1
ATOM 695 C C . ILE A 1 86 ? -11.354 12.515 -8.717 1.00 69.19 86 ILE A C 1
ATOM 697 O O . ILE A 1 86 ? -10.378 12.134 -8.081 1.00 69.19 86 ILE A O 1
ATOM 701 N N . GLU A 1 87 ? -12.133 11.653 -9.379 1.00 70.00 87 GLU A N 1
ATOM 702 C CA . GLU A 1 87 ? -11.818 10.222 -9.488 1.00 70.00 87 GLU A CA 1
ATOM 703 C C . GLU A 1 87 ? -10.669 9.985 -10.482 1.00 70.00 87 GLU A C 1
ATOM 705 O O . G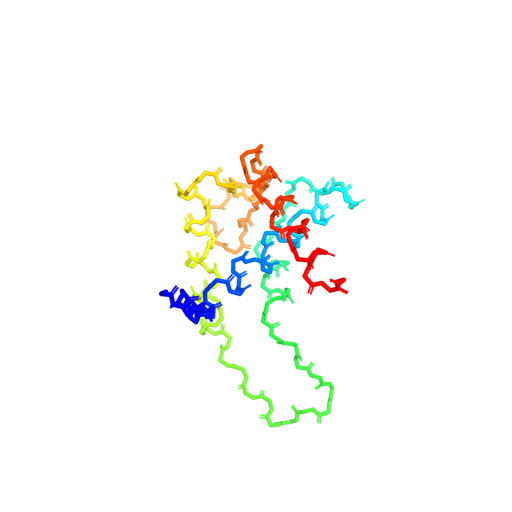LU A 1 87 ? -10.852 9.404 -11.552 1.00 70.00 87 GLU A O 1
ATOM 710 N N . ASP A 1 88 ? -9.475 10.452 -10.125 1.00 75.12 88 ASP A N 1
ATOM 711 C CA . ASP A 1 88 ? -8.225 10.110 -10.790 1.00 75.12 88 ASP A CA 1
ATOM 712 C C . ASP A 1 88 ? -7.460 9.086 -9.939 1.00 75.12 88 ASP A C 1
ATOM 714 O O . ASP A 1 88 ? -7.282 9.234 -8.727 1.00 75.12 88 ASP A O 1
ATOM 718 N N . ASN A 1 89 ? -7.005 8.006 -10.576 1.00 72.12 89 ASN A N 1
ATOM 719 C CA . ASN A 1 89 ? -6.202 6.988 -9.907 1.00 72.12 89 ASN A CA 1
ATOM 720 C C . ASN A 1 89 ? -4.881 7.552 -9.380 1.00 72.12 89 ASN A C 1
ATOM 722 O O . ASN A 1 89 ? -4.393 7.043 -8.370 1.00 72.12 89 ASN A O 1
ATOM 726 N N . ASP A 1 90 ? -4.331 8.582 -10.026 1.00 78.56 90 ASP A N 1
ATOM 727 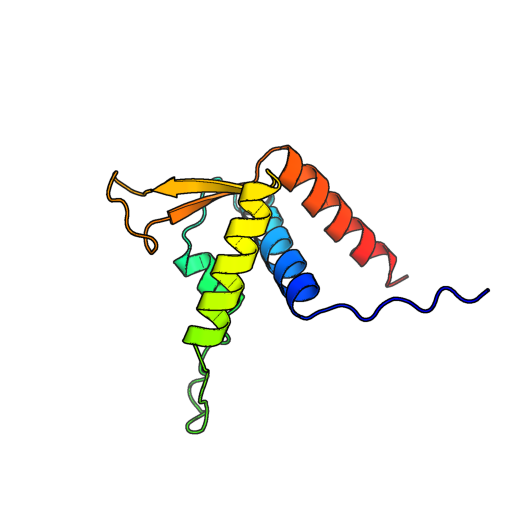C CA . ASP A 1 90 ? -3.095 9.235 -9.592 1.00 78.56 90 ASP A CA 1
ATOM 728 C C . ASP A 1 90 ? -3.299 10.182 -8.392 1.00 78.56 90 ASP A C 1
ATOM 730 O O . ASP A 1 90 ? -2.324 10.570 -7.747 1.00 78.56 90 ASP A O 1
ATOM 734 N N . GLU A 1 91 ? -4.553 10.466 -8.022 1.00 83.56 91 GLU A N 1
ATOM 735 C CA . GLU A 1 91 ? -4.941 11.287 -6.864 1.00 83.56 91 GLU A CA 1
ATOM 736 C C . GLU A 1 91 ? -5.441 10.451 -5.672 1.00 83.56 91 GLU A C 1
ATOM 738 O O . GLU A 1 91 ? -5.950 10.982 -4.679 1.00 83.56 91 GLU A O 1
ATOM 743 N N . LYS A 1 92 ? -5.297 9.121 -5.732 1.00 90.00 92 LYS A N 1
ATOM 744 C CA . LYS A 1 92 ? -5.668 8.243 -4.618 1.00 90.00 92 LYS A CA 1
ATOM 745 C C . LYS A 1 92 ? -4.781 8.492 -3.400 1.00 90.00 92 LYS A C 1
ATOM 747 O O . LYS A 1 92 ? -3.554 8.349 -3.453 1.00 90.00 92 LYS A O 1
ATOM 752 N N . LEU A 1 93 ? -5.435 8.760 -2.277 1.00 91.88 93 LEU A N 1
ATOM 753 C CA . LEU A 1 93 ? -4.830 8.836 -0.956 1.00 91.88 93 LEU A CA 1
ATOM 754 C C . LEU A 1 93 ? -5.163 7.570 -0.181 1.00 91.88 93 LEU A C 1
ATOM 756 O O . LEU A 1 93 ? -6.331 7.237 -0.001 1.00 91.88 93 LEU A O 1
ATOM 760 N N . PHE A 1 94 ? -4.142 6.887 0.315 1.00 94.44 94 PHE A N 1
ATOM 761 C CA . PHE A 1 94 ? -4.269 5.642 1.058 1.00 94.44 94 PHE A CA 1
ATOM 762 C C . PHE A 1 94 ? -3.958 5.843 2.538 1.00 94.44 94 PHE A C 1
ATOM 764 O O . PHE A 1 94 ? -3.061 6.599 2.905 1.00 94.44 94 PHE A O 1
ATOM 771 N N . SER A 1 95 ? -4.653 5.104 3.393 1.00 93.19 95 SER A N 1
ATOM 772 C CA . SER A 1 95 ? -4.466 5.107 4.844 1.00 93.19 95 SER A CA 1
ATOM 773 C C . SER A 1 95 ? -4.489 3.683 5.395 1.00 93.19 95 SER A C 1
ATOM 775 O O . SER A 1 95 ? -5.212 2.818 4.888 1.00 93.19 95 SER A O 1
ATOM 777 N N . LEU A 1 96 ? -3.706 3.428 6.449 1.00 93.62 96 LEU A N 1
ATOM 778 C CA . LEU A 1 96 ? -3.799 2.173 7.193 1.00 93.62 96 LEU A CA 1
ATOM 779 C C . LEU A 1 96 ? -5.102 2.126 7.981 1.00 93.62 96 LEU A C 1
ATOM 781 O O . LEU A 1 96 ? -5.424 3.033 8.749 1.00 93.62 96 LEU A O 1
ATOM 785 N N . THR A 1 97 ? -5.810 1.008 7.873 1.00 93.62 97 THR A N 1
ATOM 786 C CA . THR A 1 97 ? -6.880 0.705 8.820 1.00 93.62 97 THR A CA 1
ATOM 787 C C . THR A 1 97 ? -6.285 0.213 10.138 1.00 93.62 97 THR A C 1
ATOM 789 O O . THR A 1 97 ? -5.115 -0.170 10.229 1.00 93.62 97 THR A O 1
ATOM 792 N N . LYS A 1 98 ? -7.117 0.124 11.180 1.00 92.12 98 LYS A N 1
ATOM 793 C CA . LYS A 1 98 ? -6.718 -0.515 12.443 1.00 92.12 98 LYS A CA 1
ATOM 794 C C . LYS A 1 98 ? -6.255 -1.967 12.243 1.00 92.12 98 LYS A C 1
ATOM 796 O O . LYS A 1 98 ? -5.336 -2.412 12.925 1.00 92.12 98 LYS A O 1
ATOM 801 N N . VAL A 1 99 ? -6.885 -2.692 11.316 1.00 93.44 99 VAL A N 1
ATOM 802 C CA . VAL A 1 99 ? -6.527 -4.081 10.987 1.00 93.44 99 VAL A CA 1
ATOM 803 C C . VAL A 1 99 ? -5.175 -4.122 10.274 1.00 93.44 99 VAL A C 1
ATOM 805 O O . VAL A 1 99 ? -4.320 -4.932 10.630 1.00 93.44 99 VAL A O 1
ATOM 808 N N . GLY A 1 100 ? -4.952 -3.216 9.317 1.00 92.44 100 GLY A N 1
ATOM 809 C CA . GLY A 1 100 ? -3.667 -3.076 8.631 1.00 92.44 100 GLY A CA 1
ATOM 810 C C . GLY A 1 100 ? -2.525 -2.735 9.583 1.00 92.44 100 GLY A C 1
ATOM 811 O O . GLY A 1 100 ? -1.455 -3.330 9.485 1.00 92.44 100 GLY A O 1
ATOM 812 N N . LEU A 1 101 ? -2.761 -1.838 10.544 1.00 91.25 101 LEU A N 1
ATOM 813 C CA . LEU A 1 101 ? -1.766 -1.429 11.535 1.00 91.25 101 LEU A CA 1
ATOM 814 C C . LEU A 1 101 ? -1.298 -2.598 12.419 1.00 91.25 101 LEU A C 1
ATOM 816 O O . LEU A 1 101 ? -0.094 -2.786 12.601 1.00 91.25 101 LEU A O 1
ATOM 820 N N . ASP A 1 102 ? -2.229 -3.396 12.951 1.00 91.00 102 ASP A N 1
ATOM 821 C CA . ASP A 1 102 ? -1.897 -4.578 13.760 1.00 91.00 102 ASP A CA 1
ATOM 822 C C . ASP A 1 102 ? -1.119 -5.610 12.931 1.00 91.00 102 ASP A C 1
ATOM 824 O O . ASP A 1 102 ? -0.081 -6.119 13.357 1.00 91.00 102 ASP A O 1
ATOM 828 N N . TYR A 1 103 ? -1.568 -5.866 11.701 1.00 91.06 103 TYR A N 1
ATOM 829 C CA . TYR A 1 103 ? -0.896 -6.804 10.808 1.00 91.06 103 TYR A CA 1
ATOM 830 C C . TYR A 1 103 ? 0.528 -6.352 10.438 1.00 91.06 103 TYR A C 1
ATOM 832 O O . TYR A 1 103 ? 1.475 -7.130 10.581 1.00 91.06 103 TYR A O 1
ATOM 840 N N . ALA A 1 104 ? 0.706 -5.087 10.043 1.00 90.69 104 ALA A N 1
ATOM 841 C CA . ALA A 1 104 ? 2.009 -4.518 9.702 1.00 90.69 104 ALA A CA 1
ATOM 842 C C . ALA A 1 104 ? 2.975 -4.552 10.897 1.00 90.69 104 ALA A C 1
ATOM 844 O O . ALA A 1 104 ? 4.130 -4.950 10.747 1.00 90.69 104 ALA A O 1
ATOM 845 N N . SER A 1 105 ? 2.484 -4.237 12.100 1.00 88.88 105 SER A N 1
ATOM 846 C CA . SER A 1 105 ? 3.279 -4.299 13.333 1.00 88.88 105 SER A CA 1
ATOM 847 C C . SER A 1 105 ? 3.768 -5.721 13.633 1.00 88.88 105 SER A C 1
ATOM 849 O O . SER A 1 105 ? 4.895 -5.921 14.084 1.00 88.88 105 SER A O 1
ATOM 851 N N . ARG A 1 106 ? 2.953 -6.748 13.363 1.00 87.69 106 ARG A N 1
ATOM 852 C CA . ARG A 1 106 ? 3.356 -8.154 13.541 1.00 87.69 106 ARG A CA 1
ATOM 853 C C . ARG A 1 106 ? 4.401 -8.594 12.520 1.00 87.69 106 ARG A C 1
ATOM 855 O O . ARG A 1 106 ? 5.311 -9.335 12.889 1.00 87.69 106 ARG A O 1
ATOM 862 N N . ILE A 1 107 ? 4.268 -8.169 11.260 1.00 84.31 107 ILE A N 1
ATOM 863 C CA . ILE A 1 107 ? 5.278 -8.434 10.224 1.00 84.31 107 ILE A CA 1
ATOM 864 C C . ILE A 1 107 ? 6.612 -7.825 10.639 1.00 84.31 107 ILE A C 1
ATOM 866 O O . ILE A 1 107 ? 7.640 -8.493 10.549 1.00 84.31 107 ILE A O 1
ATOM 870 N N . ASP A 1 108 ? 6.602 -6.578 11.105 1.00 83.12 108 ASP A N 1
ATOM 871 C CA . ASP A 1 108 ? 7.843 -5.896 11.443 1.00 83.12 108 ASP A CA 1
ATOM 872 C C . ASP A 1 108 ? 8.555 -6.551 12.632 1.00 83.12 108 ASP A C 1
ATOM 874 O O . ASP A 1 108 ? 9.731 -6.898 12.540 1.00 83.12 108 ASP A O 1
ATOM 878 N N . ASN A 1 109 ? 7.801 -6.888 13.683 1.00 76.56 109 ASN A N 1
ATOM 879 C CA . ASN A 1 109 ? 8.335 -7.620 14.828 1.00 76.56 109 ASN A CA 1
ATOM 880 C C . ASN A 1 109 ? 8.912 -8.992 14.444 1.00 76.56 109 ASN A C 1
ATOM 882 O O . ASN A 1 109 ? 9.994 -9.340 14.901 1.00 76.56 109 ASN A O 1
ATOM 886 N N . LYS A 1 110 ? 8.247 -9.776 13.582 1.00 67.81 110 LYS A N 1
ATOM 887 C CA . LYS A 1 110 ? 8.759 -11.097 13.155 1.00 67.81 110 LYS A CA 1
ATOM 888 C C . LYS A 1 110 ? 10.109 -11.024 12.438 1.00 67.81 110 LYS A C 1
ATOM 890 O O . LYS A 1 110 ? 10.916 -11.943 12.566 1.00 67.81 110 LYS A O 1
ATOM 895 N N . ASN A 1 111 ? 10.353 -9.946 11.703 1.00 57.03 111 ASN A N 1
ATOM 896 C CA . ASN A 1 111 ? 11.610 -9.745 10.992 1.00 57.03 111 ASN A CA 1
ATOM 897 C C . ASN A 1 111 ? 12.738 -9.245 11.914 1.00 57.03 111 ASN A C 1
ATOM 899 O O . ASN A 1 111 ? 13.896 -9.510 11.631 1.00 57.03 111 ASN A O 1
ATOM 903 N N . ASN A 1 112 ? 12.420 -8.603 13.044 1.00 53.84 112 ASN A N 1
ATOM 904 C CA . ASN A 1 112 ? 13.425 -8.209 14.043 1.00 53.84 112 ASN A CA 1
ATOM 905 C C . ASN A 1 112 ? 13.918 -9.391 14.906 1.00 53.84 112 ASN A C 1
ATOM 907 O O . ASN A 1 112 ? 14.978 -9.308 15.515 1.00 53.84 112 ASN A O 1
ATOM 911 N N . TYR A 1 113 ? 13.175 -10.504 14.953 1.00 46.06 113 TYR A N 1
ATOM 912 C CA . TYR A 1 113 ? 13.564 -11.724 15.681 1.00 46.06 113 TYR A CA 1
ATOM 913 C C . TYR A 1 113 ? 14.202 -12.808 14.797 1.00 46.06 113 TYR A C 1
ATOM 915 O O . TYR A 1 113 ? 14.487 -13.894 15.292 1.00 46.06 113 TYR A O 1
ATOM 923 N N . SER A 1 114 ? 14.411 -12.551 13.502 1.00 44.53 114 SER A N 1
ATOM 924 C CA . SER A 1 114 ? 15.117 -13.479 12.597 1.00 44.53 114 SER A CA 1
ATOM 925 C C . SER A 1 114 ? 16.614 -13.170 12.446 1.00 44.53 114 SER A C 1
ATOM 927 O O . SER A 1 114 ? 17.310 -13.918 11.765 1.00 44.53 114 SER A O 1
ATOM 929 N N . GLU A 1 115 ? 17.110 -12.115 13.101 1.00 40.84 115 GLU A N 1
ATOM 930 C CA . GLU A 1 115 ? 18.524 -11.701 13.100 1.00 40.84 115 GLU A CA 1
ATOM 931 C C . GLU A 1 115 ? 19.243 -11.918 14.454 1.00 40.84 115 GLU A C 1
ATOM 933 O O . GLU A 1 115 ? 20.310 -11.344 14.673 1.00 40.84 115 GLU A O 1
ATOM 938 N N . VAL A 1 116 ? 18.698 -12.744 15.365 1.00 37.53 116 VAL A N 1
ATOM 939 C CA . VAL A 1 116 ? 19.330 -13.079 16.665 1.00 37.53 116 VAL A CA 1
ATOM 940 C C . VAL A 1 116 ? 19.628 -14.567 16.786 1.00 37.53 116 VAL A C 1
ATOM 942 O O . VAL A 1 116 ? 18.705 -15.370 16.524 1.00 37.53 116 VAL A O 1
#

Mean predicted aligned error: 8.12 Å

Secondary structure (DSSP, 8-state):
---PPPPPPHHHHHHHHHHHHHHHHHHTS--S-EEHHHHHHHHSPPPPTT-TT----HHHHHHHHHHHHHHHHHTTSEEEEEGGG---GGGEEEEE-HHHHHHHHHHHHHHHTS--

Foldseek 3Di:
DDPDPDDQDPLNVLLLQLLLVQLCCCVPVVDFKDFPVNSLPSFQDDDDPPCPPDDDPSVVRSVSSVVSVVVCVVVVQKDWDAPPPDPDNRRIIIGGDPVSNVVSVVSVVVVVVVVD

Sequence (116 aa):
MNHGAEPITERTILTNKILRNFLYKTTIDGLSNIEINQIKMWIIPQKTENDDSYEINSGYYESMINQVLDELTNAGYLHYNFGDGIEDNDEKLFS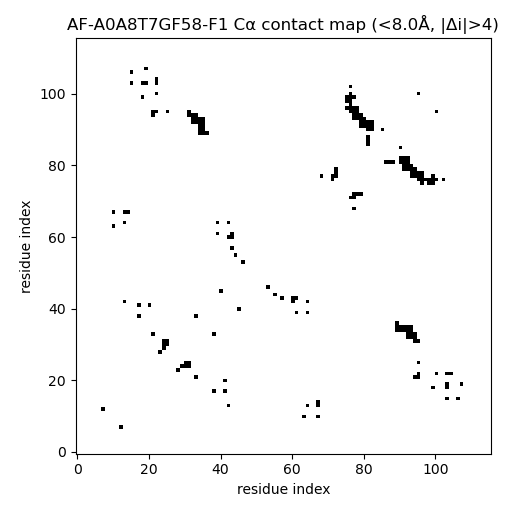LTKVGLDYASRIDNKNNYSEV

pLDDT: mean 80.65, std 14.83, range [37.53, 95.94]

Solvent-accessible surface area (backbone atoms only — not comparable to full-atom values): 6910 Å² total; per-residue (Å²): 133,84,81,70,78,73,82,83,46,72,67,55,53,49,49,53,52,52,40,47,52,50,49,47,39,39,72,72,72,63,43,67,65,42,47,45,62,61,56,45,63,77,68,49,82,75,88,56,101,83,52,90,83,70,79,73,67,59,69,58,49,50,54,52,51,52,52,48,52,50,51,35,34,75,70,50,27,33,48,74,48,51,48,99,77,46,95,42,79,79,40,26,29,36,26,74,29,76,62,23,48,56,52,33,53,51,55,53,53,57,60,68,64,72,79,116

Radius of gyration: 16.0 Å; Cα contacts (8 Å, |Δi|>4): 103; chains: 1; bounding box: 38×51×36 Å